Protein AF-A0A7X5AMB4-F1 (afdb_monomer_lite)

Structure (mmCIF, N/CA/C/O backbone):
data_AF-A0A7X5AMB4-F1
#
_entry.id   AF-A0A7X5AMB4-F1
#
loop_
_atom_site.group_PDB
_atom_site.id
_atom_site.type_symbol
_atom_site.label_atom_id
_atom_site.label_alt_id
_atom_site.label_comp_id
_atom_site.label_asym_id
_atom_site.label_entity_id
_atom_site.label_seq_id
_atom_site.pdbx_PDB_ins_code
_atom_site.Cartn_x
_atom_site.Cartn_y
_atom_site.Cartn_z
_atom_site.occupancy
_atom_s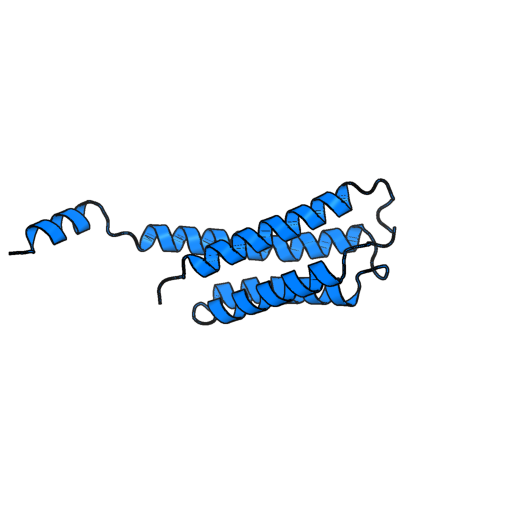ite.B_iso_or_equiv
_atom_site.auth_seq_id
_atom_site.auth_comp_id
_atom_site.auth_asym_id
_atom_site.auth_atom_id
_atom_site.pdbx_PDB_model_num
ATOM 1 N N . MET A 1 1 ? -18.223 0.401 20.839 1.00 40.94 1 MET A N 1
ATOM 2 C CA . MET A 1 1 ? -16.884 -0.053 20.410 1.00 40.94 1 MET A CA 1
ATOM 3 C C . MET A 1 1 ? -16.090 1.170 19.995 1.00 40.94 1 MET A C 1
ATOM 5 O O . MET A 1 1 ? -16.325 1.727 18.932 1.00 40.94 1 MET A O 1
ATOM 9 N N . SER A 1 2 ? -15.261 1.671 20.904 1.00 45.44 2 SER A N 1
ATOM 10 C CA . SER A 1 2 ? -14.353 2.792 20.668 1.00 45.44 2 SER A CA 1
ATOM 11 C C . SER A 1 2 ? -13.388 2.413 19.546 1.00 45.44 2 SER A C 1
ATOM 13 O O . SER A 1 2 ? -12.730 1.380 19.621 1.00 45.44 2 SER A O 1
ATOM 15 N N . SER A 1 3 ? -13.316 3.232 18.499 1.00 56.94 3 SER A N 1
ATOM 16 C CA . SER A 1 3 ? -12.255 3.166 17.494 1.00 56.94 3 SER A CA 1
ATOM 17 C C . SER A 1 3 ? -10.903 3.164 18.209 1.00 56.94 3 SER A C 1
ATOM 19 O O . SER A 1 3 ? -10.544 4.144 18.861 1.00 56.94 3 SER A O 1
ATOM 21 N N . SER A 1 4 ? -10.214 2.026 18.162 1.00 74.56 4 SER A N 1
ATOM 22 C CA . SER A 1 4 ? -9.008 1.769 18.942 1.00 74.56 4 SER A CA 1
ATOM 23 C C . SER A 1 4 ? -7.886 2.736 18.516 1.00 74.56 4 SER A C 1
ATOM 25 O O . SER A 1 4 ? -7.590 2.830 17.321 1.00 74.56 4 SER A O 1
ATOM 27 N N . PRO A 1 5 ? -7.231 3.453 19.453 1.00 85.12 5 PRO A N 1
ATOM 28 C CA . PRO A 1 5 ? -6.029 4.241 19.163 1.00 85.12 5 PRO A CA 1
ATOM 29 C C . PRO A 1 5 ? -4.964 3.427 18.421 1.00 85.12 5 PRO A C 1
ATOM 31 O O . PRO A 1 5 ? -4.273 3.954 17.555 1.00 85.12 5 PRO A O 1
ATOM 34 N N . GLN A 1 6 ? -4.883 2.125 18.705 1.00 89.62 6 GLN A N 1
ATOM 35 C CA . GLN A 1 6 ? -3.989 1.194 18.029 1.00 89.62 6 GLN A CA 1
ATOM 36 C C . GLN A 1 6 ? -4.298 1.099 16.530 1.00 89.62 6 GLN A C 1
ATOM 38 O O . GLN A 1 6 ? -3.367 1.213 15.740 1.00 89.62 6 GLN A O 1
ATOM 43 N N . LEU A 1 7 ? -5.564 0.965 16.112 1.00 92.88 7 LEU A N 1
ATOM 44 C CA . LEU A 1 7 ? -5.921 0.947 14.684 1.00 92.88 7 LEU A CA 1
ATOM 45 C C . LEU A 1 7 ? -5.463 2.230 13.975 1.00 92.88 7 LEU A C 1
ATOM 47 O O . LEU A 1 7 ? -4.879 2.165 12.898 1.00 92.88 7 LEU A O 1
ATOM 51 N N . ARG A 1 8 ? -5.651 3.397 14.609 1.00 93.75 8 ARG A N 1
ATOM 52 C CA . ARG A 1 8 ? -5.174 4.679 14.062 1.00 93.75 8 ARG A CA 1
ATOM 53 C C . ARG A 1 8 ? -3.660 4.674 13.860 1.00 93.75 8 ARG A C 1
ATOM 55 O O . ARG A 1 8 ? -3.205 5.043 12.782 1.00 93.75 8 ARG A O 1
ATOM 62 N N . TYR A 1 9 ? -2.888 4.245 14.858 1.00 94.94 9 TYR A N 1
ATOM 63 C CA . TYR A 1 9 ? -1.429 4.187 14.741 1.00 94.94 9 TYR A CA 1
ATOM 64 C C . TYR A 1 9 ? -0.963 3.246 13.626 1.00 94.94 9 TYR A C 1
ATOM 66 O O . TYR A 1 9 ? -0.073 3.623 12.867 1.00 94.94 9 TYR A O 1
ATOM 74 N N . HIS A 1 10 ? -1.585 2.071 13.473 1.00 96.56 10 HIS A N 1
ATOM 75 C CA . HIS A 1 10 ? -1.242 1.155 12.380 1.00 96.56 10 HIS A CA 1
ATOM 76 C C . HIS A 1 10 ? -1.602 1.750 11.011 1.00 96.56 10 HIS A C 1
ATOM 78 O O . HIS A 1 10 ? -0.777 1.704 10.103 1.00 96.56 10 HIS A O 1
ATOM 84 N N . CYS A 1 11 ? -2.771 2.385 10.858 1.00 97.19 11 CYS A N 1
ATOM 85 C CA . CYS A 1 11 ? -3.128 3.057 9.604 1.00 97.19 11 CYS A CA 1
ATOM 86 C C . CYS A 1 11 ? -2.150 4.190 9.252 1.00 97.19 11 CYS A C 1
ATOM 88 O O . CYS A 1 11 ? -1.762 4.310 8.092 1.00 97.19 11 CYS A O 1
ATOM 90 N N . ILE A 1 12 ? -1.711 4.990 10.234 1.00 97.56 12 ILE A N 1
ATOM 91 C CA . ILE A 1 12 ? -0.694 6.038 10.027 1.00 97.56 12 ILE A CA 1
ATOM 92 C C . ILE A 1 12 ? 0.636 5.419 9.591 1.00 97.56 12 ILE A C 1
ATOM 94 O O . ILE A 1 12 ? 1.235 5.875 8.620 1.00 97.56 12 ILE A O 1
ATOM 98 N N . PHE A 1 13 ? 1.088 4.369 10.280 1.00 97.88 13 PHE A N 1
ATOM 99 C CA . PHE A 1 13 ? 2.306 3.651 9.912 1.00 97.88 13 PHE A CA 1
ATOM 100 C C . PHE A 1 13 ? 2.244 3.134 8.468 1.00 97.88 13 PHE A C 1
ATOM 102 O O . PHE A 1 13 ? 3.199 3.309 7.709 1.00 97.88 13 PHE A O 1
ATOM 109 N N . LEU A 1 14 ? 1.114 2.545 8.069 1.00 98.44 14 LEU A N 1
ATOM 110 C CA . LEU A 1 14 ? 0.902 2.058 6.709 1.00 98.44 14 LEU A CA 1
ATOM 111 C C . LEU A 1 14 ? 0.908 3.201 5.688 1.00 98.44 14 LEU A C 1
ATOM 113 O O . LEU A 1 14 ? 1.573 3.076 4.663 1.00 98.44 14 LEU A O 1
ATOM 117 N N . GLU A 1 15 ? 0.231 4.324 5.960 1.00 98.44 15 GLU A N 1
ATOM 118 C CA . GLU A 1 15 ? 0.212 5.485 5.053 1.00 98.44 15 GLU A CA 1
ATOM 119 C C . GLU A 1 15 ? 1.622 6.003 4.783 1.00 98.44 15 GLU A C 1
ATOM 121 O O . GLU A 1 15 ? 2.003 6.163 3.622 1.00 98.44 15 GLU A O 1
ATOM 126 N N . VAL A 1 16 ? 2.408 6.192 5.845 1.00 98.25 16 VAL A N 1
ATOM 127 C CA . VAL A 1 16 ? 3.792 6.662 5.746 1.00 98.25 16 VAL A CA 1
ATOM 128 C C . VAL A 1 16 ? 4.657 5.641 5.009 1.00 98.25 16 VAL A C 1
ATOM 130 O O . VAL A 1 16 ? 5.424 6.017 4.129 1.00 98.25 16 VAL A O 1
ATOM 133 N N . SER A 1 17 ? 4.492 4.348 5.298 1.00 98.31 17 SER A N 1
ATOM 134 C CA . SER A 1 17 ? 5.250 3.282 4.633 1.00 98.31 17 SER A CA 1
ATOM 135 C C . SER A 1 17 ? 4.971 3.229 3.129 1.00 98.31 17 SER A C 1
ATOM 137 O O . SER A 1 17 ? 5.899 3.147 2.327 1.00 98.31 17 SER A O 1
ATOM 139 N N . PHE A 1 18 ? 3.705 3.323 2.712 1.00 98.25 18 PHE A N 1
ATOM 140 C CA . PHE A 1 18 ? 3.357 3.363 1.289 1.00 98.25 18 PHE A CA 1
ATOM 141 C C . PHE A 1 18 ? 3.754 4.687 0.623 1.00 98.25 18 PHE A C 1
ATOM 143 O O . PHE A 1 18 ? 4.100 4.682 -0.560 1.00 98.25 18 PHE A O 1
ATOM 150 N N . ARG A 1 19 ? 3.759 5.808 1.357 1.00 98.31 19 ARG A N 1
ATOM 151 C CA . ARG A 1 19 ? 4.287 7.090 0.866 1.00 98.31 19 ARG A CA 1
ATOM 152 C C . ARG A 1 19 ? 5.777 6.996 0.548 1.00 98.31 19 ARG A C 1
ATOM 154 O O . ARG A 1 19 ? 6.172 7.384 -0.543 1.00 98.31 19 ARG A O 1
ATOM 161 N N . GLU A 1 20 ? 6.571 6.422 1.444 1.00 98.00 20 GLU A N 1
ATOM 162 C CA . GLU A 1 20 ? 8.006 6.186 1.228 1.00 98.00 20 GLU A CA 1
ATOM 163 C C . GLU A 1 20 ? 8.258 5.323 -0.020 1.00 98.00 20 GLU A C 1
ATOM 165 O O . GLU A 1 20 ? 9.121 5.629 -0.843 1.00 98.00 20 GLU A O 1
ATOM 170 N N . LEU A 1 21 ? 7.459 4.268 -0.231 1.00 96.69 21 LEU A N 1
ATOM 171 C CA . LEU A 1 21 ? 7.538 3.477 -1.466 1.00 96.69 21 LEU A CA 1
ATOM 172 C C . LEU A 1 21 ? 7.200 4.315 -2.710 1.00 96.69 21 LEU A C 1
ATOM 174 O O . LEU A 1 21 ? 7.880 4.193 -3.727 1.00 96.69 21 LEU A O 1
ATOM 178 N N . GLN A 1 22 ? 6.187 5.182 -2.637 1.00 96.81 22 GLN A N 1
ATOM 179 C CA . GLN A 1 22 ? 5.816 6.082 -3.733 1.00 96.81 22 GLN A CA 1
ATOM 180 C C . GLN A 1 22 ? 6.923 7.092 -4.045 1.00 96.81 22 GLN A C 1
ATOM 182 O O . GLN A 1 22 ? 7.239 7.310 -5.213 1.00 96.81 22 GLN A O 1
ATOM 187 N N . GLU A 1 23 ? 7.543 7.676 -3.024 1.00 96.38 23 GLU A N 1
ATOM 188 C CA . GLU A 1 23 ? 8.664 8.607 -3.174 1.00 96.38 23 GLU A CA 1
ATOM 189 C C . GLU A 1 23 ? 9.880 7.921 -3.803 1.00 96.38 23 GLU A C 1
ATOM 191 O O . GLU A 1 23 ? 10.469 8.458 -4.742 1.00 96.38 23 GLU A O 1
ATOM 196 N N . ARG A 1 24 ? 10.188 6.684 -3.394 1.00 94.25 24 ARG A N 1
ATOM 197 C CA . ARG A 1 24 ? 11.234 5.867 -4.026 1.00 94.25 24 ARG A CA 1
ATOM 198 C C . ARG A 1 24 ? 10.976 5.607 -5.508 1.00 94.25 24 ARG A C 1
ATOM 200 O O . ARG A 1 24 ? 11.914 5.670 -6.298 1.00 94.25 24 ARG A O 1
ATOM 207 N N . VAL A 1 25 ? 9.736 5.300 -5.891 1.00 94.38 25 VAL A N 1
ATOM 208 C CA . VAL A 1 25 ? 9.368 5.082 -7.303 1.00 94.38 25 VAL A CA 1
ATOM 209 C C . VAL A 1 25 ? 9.415 6.396 -8.087 1.00 94.38 25 VAL A C 1
ATOM 211 O O . VAL A 1 25 ? 9.896 6.419 -9.215 1.00 94.38 25 VAL A O 1
ATOM 214 N N . ASN A 1 26 ? 8.991 7.512 -7.493 1.00 93.88 26 ASN A N 1
ATOM 215 C CA . ASN A 1 26 ? 9.094 8.835 -8.115 1.00 93.88 26 ASN A CA 1
ATOM 216 C C . ASN A 1 26 ? 10.548 9.271 -8.347 1.00 93.88 26 ASN A C 1
ATOM 218 O O . ASN A 1 26 ? 10.837 9.865 -9.383 1.00 93.88 26 ASN A O 1
ATOM 222 N N . ALA A 1 27 ? 11.455 8.950 -7.420 1.00 92.44 27 ALA A N 1
ATOM 223 C CA . ALA A 1 27 ? 12.877 9.283 -7.512 1.00 92.44 27 ALA A CA 1
ATOM 224 C C . ALA A 1 27 ? 13.624 8.523 -8.626 1.00 92.44 27 ALA A C 1
ATOM 226 O O . ALA A 1 27 ? 14.745 8.891 -8.980 1.00 92.44 27 ALA A O 1
ATOM 227 N N . GLN A 1 28 ? 13.023 7.473 -9.197 1.00 89.75 28 GLN A N 1
ATOM 228 C CA . GLN A 1 28 ? 13.569 6.775 -10.360 1.00 89.75 28 GLN A CA 1
ATOM 229 C C . GLN A 1 28 ? 13.576 7.714 -11.570 1.00 89.75 28 GLN A C 1
ATOM 231 O O . GLN A 1 28 ? 12.532 8.224 -11.976 1.00 89.75 28 GLN A O 1
ATOM 236 N N . THR A 1 29 ? 14.744 7.934 -12.171 1.00 87.25 29 THR A N 1
ATOM 237 C CA . THR A 1 29 ? 14.916 8.841 -13.320 1.00 87.25 29 THR A CA 1
ATOM 238 C C . THR A 1 29 ? 14.434 8.240 -14.639 1.00 87.25 29 THR A C 1
ATOM 240 O O . THR A 1 29 ? 14.344 8.941 -15.644 1.00 87.25 29 THR A O 1
ATOM 243 N N . GLN A 1 30 ? 14.119 6.945 -14.649 1.00 89.88 30 GLN A N 1
ATOM 244 C CA . GLN A 1 30 ? 13.611 6.253 -15.819 1.00 89.88 30 GLN A CA 1
ATOM 245 C C . GLN A 1 30 ? 12.169 6.671 -16.171 1.00 89.88 30 GLN A C 1
ATOM 247 O O . GLN A 1 30 ? 11.398 7.139 -15.324 1.00 89.88 30 GLN A O 1
ATOM 252 N N . GLY A 1 31 ? 11.813 6.487 -17.448 1.00 86.75 31 GLY A N 1
ATOM 253 C CA . GLY A 1 31 ? 10.494 6.816 -17.993 1.00 86.75 31 GLY A CA 1
ATOM 254 C C . GLY A 1 31 ? 9.350 5.971 -17.422 1.00 86.75 31 GLY A C 1
ATOM 255 O O . GLY A 1 31 ? 9.560 4.931 -16.802 1.00 86.75 31 GLY A O 1
ATOM 256 N N . ASP A 1 32 ? 8.120 6.408 -17.666 1.00 87.25 32 ASP A N 1
ATOM 257 C CA . ASP A 1 32 ? 6.896 5.869 -17.054 1.00 87.25 32 ASP A CA 1
ATOM 258 C C . ASP A 1 32 ? 6.589 4.393 -17.350 1.00 87.25 32 ASP A C 1
ATOM 260 O O . ASP A 1 32 ? 5.951 3.723 -16.532 1.00 87.25 32 ASP A O 1
ATOM 264 N N . ASP A 1 33 ? 7.058 3.880 -18.487 1.00 87.50 33 ASP A N 1
ATOM 265 C CA . ASP A 1 33 ? 6.860 2.486 -18.904 1.00 87.50 33 ASP A CA 1
ATOM 266 C C . ASP A 1 33 ? 7.956 1.551 -18.373 1.00 87.50 33 ASP A C 1
ATOM 268 O O . ASP A 1 33 ? 7.939 0.347 -18.631 1.00 87.50 33 ASP A O 1
ATOM 272 N N . THR A 1 34 ? 8.919 2.079 -17.612 1.00 90.94 34 THR A N 1
ATOM 273 C CA . THR A 1 34 ? 9.981 1.241 -17.054 1.00 90.94 34 THR A CA 1
ATOM 274 C C . THR A 1 34 ? 9.456 0.318 -15.957 1.00 90.94 34 THR A C 1
ATOM 276 O O . THR A 1 34 ? 8.611 0.740 -15.163 1.00 90.94 34 THR A O 1
ATOM 279 N N . PRO A 1 35 ? 9.924 -0.946 -15.898 1.00 92.31 35 PRO A N 1
ATOM 280 C CA . PRO A 1 35 ? 9.461 -1.897 -14.897 1.00 92.31 35 PRO A CA 1
ATOM 281 C C . PRO A 1 35 ? 9.650 -1.377 -13.467 1.00 92.31 35 PRO A C 1
ATOM 283 O O . PRO A 1 35 ? 10.739 -0.939 -13.097 1.00 92.31 35 PRO A O 1
ATOM 286 N N . CYS A 1 36 ? 8.604 -1.460 -12.645 1.00 93.25 36 CYS A N 1
ATOM 287 C CA . CYS A 1 36 ? 8.651 -1.056 -11.245 1.00 93.25 36 CYS A CA 1
ATOM 288 C C . CYS A 1 36 ? 9.295 -2.149 -10.386 1.00 93.25 36 CYS A C 1
ATOM 290 O O . CYS A 1 36 ? 8.822 -3.290 -10.341 1.00 93.25 36 CYS A O 1
ATOM 292 N N . TRP A 1 37 ? 10.342 -1.779 -9.649 1.00 90.06 37 TRP A N 1
ATOM 293 C CA . TRP A 1 37 ? 11.039 -2.659 -8.712 1.00 90.06 37 TRP A CA 1
ATOM 294 C C . TRP A 1 37 ? 10.797 -2.204 -7.277 1.00 90.06 37 TRP A C 1
ATOM 296 O O . TRP A 1 37 ? 11.452 -1.293 -6.768 1.00 90.06 37 TRP A O 1
ATOM 306 N N . LEU A 1 38 ? 9.842 -2.862 -6.626 1.00 92.62 38 LEU A N 1
ATOM 307 C CA . LEU A 1 38 ? 9.595 -2.746 -5.195 1.00 92.62 38 LEU A CA 1
ATOM 308 C C . LEU A 1 38 ? 10.019 -4.035 -4.496 1.00 92.62 38 LEU A C 1
ATOM 310 O O . LEU A 1 38 ? 9.955 -5.119 -5.074 1.00 92.62 38 LEU A O 1
ATOM 314 N N . ASP A 1 39 ? 10.456 -3.910 -3.245 1.00 92.12 39 ASP A N 1
ATOM 315 C CA . ASP A 1 39 ? 10.847 -5.066 -2.445 1.00 92.12 39 ASP A CA 1
ATOM 316 C C . ASP A 1 39 ? 9.614 -5.912 -2.089 1.00 92.12 39 ASP A C 1
ATOM 318 O O . ASP A 1 39 ? 8.760 -5.491 -1.304 1.00 92.12 39 ASP A O 1
ATOM 322 N N . ALA A 1 40 ? 9.525 -7.115 -2.663 1.00 91.12 40 ALA A N 1
ATOM 323 C CA . ALA A 1 40 ? 8.384 -8.014 -2.489 1.00 91.12 40 ALA A CA 1
ATOM 324 C C . ALA A 1 40 ? 8.171 -8.413 -1.021 1.00 91.12 40 ALA A C 1
ATOM 326 O O . ALA A 1 40 ? 7.032 -8.588 -0.579 1.00 91.12 40 ALA A O 1
ATOM 327 N N . ARG A 1 41 ? 9.254 -8.510 -0.235 1.00 95.06 41 ARG A N 1
ATOM 328 C CA . ARG A 1 41 ? 9.168 -8.816 1.196 1.00 95.06 41 ARG A CA 1
ATOM 329 C C . ARG A 1 41 ? 8.489 -7.681 1.960 1.00 95.06 41 ARG A C 1
ATOM 331 O O . ARG A 1 41 ? 7.552 -7.938 2.712 1.00 95.06 41 ARG A O 1
ATOM 338 N N . THR A 1 42 ? 8.916 -6.441 1.736 1.00 95.38 42 THR A N 1
ATOM 339 C CA . THR A 1 42 ? 8.286 -5.245 2.308 1.00 95.38 42 THR A CA 1
ATOM 340 C C . THR A 1 42 ? 6.818 -5.163 1.902 1.00 95.38 42 THR A C 1
ATOM 342 O O . THR A 1 42 ? 5.961 -4.988 2.763 1.00 95.38 42 THR A O 1
ATOM 345 N N . LEU A 1 43 ? 6.500 -5.370 0.620 1.00 95.88 43 LEU A N 1
ATOM 346 C CA . LEU A 1 43 ? 5.113 -5.361 0.148 1.00 95.88 43 LEU A CA 1
ATOM 347 C C . LEU A 1 43 ? 4.248 -6.429 0.821 1.00 95.88 43 LEU A C 1
ATOM 349 O O . LEU A 1 43 ? 3.124 -6.136 1.223 1.00 95.88 43 LEU A O 1
ATOM 353 N N . THR A 1 44 ? 4.776 -7.638 1.002 1.00 97.38 44 THR A N 1
ATOM 354 C CA . THR A 1 44 ? 4.077 -8.729 1.698 1.00 97.38 44 THR A CA 1
ATOM 355 C C . THR A 1 44 ? 3.767 -8.360 3.150 1.00 97.38 44 THR A C 1
ATOM 357 O O . THR A 1 44 ? 2.639 -8.549 3.612 1.00 97.38 44 THR A O 1
ATOM 360 N N . LEU A 1 45 ? 4.747 -7.795 3.865 1.00 98.00 45 LEU A N 1
ATOM 361 C CA . LEU A 1 45 ? 4.577 -7.356 5.252 1.00 98.00 45 LEU A CA 1
ATOM 362 C C . LEU A 1 45 ? 3.524 -6.247 5.363 1.00 98.00 45 LEU A C 1
ATOM 364 O O . LEU A 1 45 ? 2.588 -6.369 6.150 1.00 98.00 45 LEU A O 1
ATOM 368 N N . LEU A 1 46 ? 3.630 -5.200 4.539 1.00 98.19 46 LEU A N 1
ATOM 369 C CA . LEU A 1 46 ? 2.682 -4.083 4.562 1.00 98.19 46 LEU A CA 1
ATOM 370 C C . LEU A 1 46 ? 1.263 -4.521 4.181 1.00 98.19 46 LEU A C 1
ATOM 372 O O . LEU A 1 46 ? 0.301 -4.086 4.809 1.00 98.19 46 LEU A O 1
ATOM 376 N N . THR A 1 47 ? 1.123 -5.415 3.198 1.00 98.06 47 THR A N 1
ATOM 377 C CA . THR A 1 47 ? -0.181 -5.969 2.798 1.00 98.06 47 THR A CA 1
ATOM 378 C C . THR A 1 47 ? -0.806 -6.783 3.932 1.00 98.06 47 THR A C 1
ATOM 380 O O . THR A 1 47 ? -1.990 -6.622 4.222 1.00 98.06 47 THR A O 1
ATOM 383 N N . SER A 1 48 ? -0.012 -7.591 4.640 1.00 98.06 48 SER A N 1
ATOM 384 C CA . SER A 1 48 ? -0.491 -8.389 5.779 1.00 98.06 48 SER A CA 1
ATOM 385 C C . SER A 1 48 ? -0.985 -7.514 6.939 1.00 98.06 48 SER A C 1
ATOM 387 O O . SER A 1 48 ? -2.041 -7.778 7.521 1.00 98.06 48 SER A O 1
ATOM 389 N N . GLU A 1 49 ? -0.261 -6.436 7.254 1.00 98.06 49 GLU A N 1
ATOM 390 C CA . GLU A 1 49 ? -0.684 -5.469 8.275 1.00 98.06 49 GLU A CA 1
ATOM 391 C C . GLU A 1 49 ? -1.919 -4.667 7.840 1.00 98.06 49 GLU A C 1
ATOM 393 O O . GLU A 1 49 ? -2.797 -4.376 8.656 1.00 98.06 49 GLU A O 1
ATOM 398 N N . LEU A 1 50 ? -2.047 -4.359 6.549 1.00 98.06 50 LEU A N 1
ATOM 399 C CA . LEU A 1 50 ? -3.229 -3.701 5.999 1.00 98.06 50 LEU A CA 1
ATOM 400 C C . LEU A 1 50 ? -4.477 -4.593 6.095 1.00 98.06 50 LEU A C 1
ATOM 402 O O . LEU A 1 50 ? -5.544 -4.133 6.510 1.00 98.06 50 LEU A O 1
ATOM 406 N N . GLU A 1 51 ? -4.346 -5.888 5.800 1.00 98.12 51 GLU A N 1
ATOM 407 C CA . GLU A 1 51 ? -5.419 -6.858 6.028 1.00 98.12 51 GLU A CA 1
ATOM 408 C C . GLU A 1 51 ? -5.809 -6.966 7.502 1.00 98.12 51 GLU A C 1
ATOM 410 O O . GLU A 1 51 ? -6.993 -7.096 7.825 1.00 98.12 51 GLU A O 1
ATOM 415 N N . ARG A 1 52 ? -4.824 -6.917 8.404 1.00 97.19 52 ARG A N 1
ATOM 416 C CA . ARG A 1 52 ? -5.071 -6.905 9.845 1.00 97.19 52 ARG A CA 1
ATOM 417 C C . ARG A 1 52 ? -5.862 -5.665 10.253 1.00 97.19 52 ARG A C 1
ATOM 419 O O . ARG A 1 52 ? -6.889 -5.817 10.905 1.00 97.19 52 ARG A O 1
ATOM 426 N N . CYS A 1 53 ? -5.480 -4.479 9.779 1.00 96.75 53 CYS A N 1
ATOM 427 C CA . CYS A 1 53 ? -6.237 -3.247 10.020 1.00 96.75 53 CYS A CA 1
ATOM 428 C C . CYS A 1 53 ? -7.685 -3.358 9.522 1.00 96.75 53 CYS A C 1
ATOM 430 O O . CYS A 1 53 ? -8.615 -2.945 10.213 1.00 96.75 53 CYS A O 1
ATOM 432 N N . ARG A 1 54 ? -7.903 -3.964 8.345 1.00 97.06 54 ARG A N 1
ATOM 433 C CA . ARG A 1 54 ? -9.251 -4.214 7.810 1.00 97.06 54 ARG A CA 1
ATOM 434 C C . ARG A 1 54 ? -10.073 -5.130 8.722 1.00 97.06 54 ARG A C 1
ATOM 436 O O . ARG A 1 54 ? -11.259 -4.873 8.923 1.00 97.06 54 ARG A O 1
ATOM 443 N N . ARG A 1 55 ? -9.465 -6.192 9.269 1.00 96.00 55 ARG A N 1
ATOM 444 C CA . ARG A 1 55 ? -10.114 -7.091 10.243 1.00 96.00 55 ARG A CA 1
ATOM 445 C C . ARG A 1 55 ? -10.467 -6.346 11.532 1.00 96.00 55 ARG A C 1
ATOM 447 O O . ARG A 1 55 ? -11.605 -6.427 11.983 1.00 96.00 55 ARG A O 1
ATOM 454 N N . ASP A 1 56 ? -9.544 -5.550 12.056 1.00 93.94 56 ASP A N 1
ATOM 455 C CA . ASP A 1 56 ? -9.750 -4.758 13.274 1.00 93.94 56 ASP A CA 1
ATOM 456 C C . ASP A 1 56 ? -10.843 -3.681 13.097 1.00 93.94 56 ASP A C 1
ATOM 458 O O . ASP A 1 56 ? -11.513 -3.289 14.055 1.00 93.94 56 ASP A O 1
ATOM 462 N N . ALA A 1 57 ? -11.078 -3.234 11.860 1.00 93.62 57 ALA A N 1
ATOM 463 C CA . ALA A 1 57 ? -12.127 -2.282 11.506 1.00 93.62 57 ALA A CA 1
ATOM 464 C C . ALA A 1 57 ? -13.517 -2.910 11.272 1.00 93.62 57 ALA A C 1
ATOM 466 O O . ALA A 1 57 ? -14.458 -2.167 11.007 1.00 93.62 57 ALA A O 1
ATOM 467 N N . GLN A 1 58 ? -13.702 -4.235 11.386 1.00 90.25 58 GLN A N 1
ATOM 468 C CA . GLN A 1 58 ? -14.978 -4.909 11.063 1.00 90.25 58 GLN A CA 1
ATOM 469 C C . GLN A 1 58 ? -16.196 -4.389 11.843 1.00 90.25 58 GLN A C 1
ATOM 471 O O . GLN A 1 58 ? -17.313 -4.432 11.334 1.00 90.25 58 GLN A O 1
ATOM 476 N N . GLY A 1 59 ? -15.999 -3.845 13.048 1.00 87.62 59 GLY A N 1
ATOM 477 C CA . GLY A 1 59 ? -17.066 -3.192 13.820 1.00 87.62 59 GLY A CA 1
ATOM 478 C C . GLY A 1 59 ? -17.544 -1.853 13.239 1.00 87.62 59 GLY A C 1
ATOM 479 O O . GLY A 1 59 ? -18.436 -1.221 13.802 1.00 87.62 59 GLY A O 1
ATOM 480 N N . VAL A 1 60 ? -16.928 -1.391 12.150 1.00 90.06 60 VAL A N 1
ATOM 481 C CA . VAL A 1 60 ? -17.196 -0.130 11.464 1.00 90.06 60 VAL A CA 1
ATOM 482 C C . VAL A 1 60 ? -17.191 -0.395 9.948 1.00 90.06 60 VAL A C 1
ATOM 484 O O . VAL A 1 60 ? -16.146 -0.257 9.306 1.00 90.06 60 VAL A O 1
ATOM 487 N N . PRO A 1 61 ? -18.340 -0.764 9.350 1.00 90.12 61 PRO A N 1
ATOM 488 C CA . PRO A 1 61 ? -18.406 -1.240 7.963 1.00 90.12 61 PRO A CA 1
ATOM 489 C C . PRO A 1 61 ? -17.764 -0.288 6.948 1.00 90.12 61 PRO A C 1
ATOM 491 O O . PRO A 1 61 ? -16.952 -0.703 6.132 1.00 90.12 61 PRO A O 1
ATOM 494 N N . GLU A 1 62 ? -18.036 1.008 7.083 1.00 91.69 62 GLU A N 1
ATOM 495 C CA . GLU A 1 62 ? -17.492 2.078 6.238 1.00 91.69 62 GLU A CA 1
ATOM 496 C C . GLU A 1 62 ? -15.949 2.175 6.262 1.00 91.69 62 GLU A C 1
ATOM 498 O O . GLU A 1 62 ? -15.338 2.577 5.275 1.00 91.69 62 GLU A O 1
ATOM 503 N N . MET A 1 63 ? -15.301 1.830 7.384 1.00 93.56 63 MET A N 1
ATOM 504 C CA . MET A 1 63 ? -13.834 1.796 7.493 1.00 93.56 63 MET A CA 1
ATOM 505 C C . MET A 1 63 ? -13.287 0.480 6.946 1.00 93.56 63 MET A C 1
ATOM 507 O O . MET A 1 63 ? -12.275 0.480 6.252 1.00 93.56 63 MET A O 1
ATOM 511 N N . ALA A 1 64 ? -13.960 -0.636 7.235 1.00 95.00 64 ALA A N 1
ATOM 512 C CA . ALA A 1 64 ? -13.581 -1.942 6.709 1.00 95.00 64 ALA A CA 1
ATOM 513 C C . ALA A 1 64 ? -13.661 -1.991 5.172 1.00 95.00 64 ALA A C 1
ATOM 515 O O . ALA A 1 64 ? -12.815 -2.622 4.545 1.00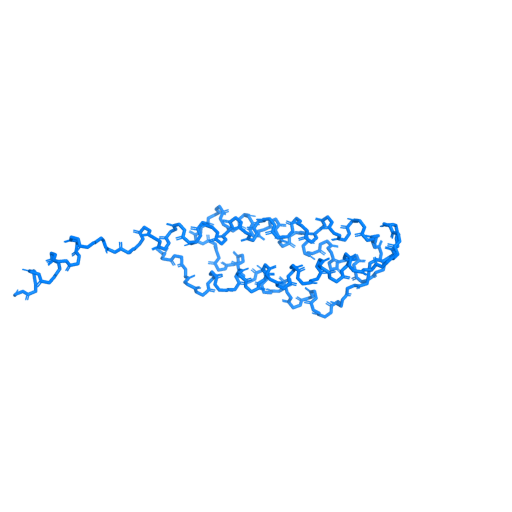 95.00 64 ALA A O 1
ATOM 516 N N . GLU A 1 65 ? -14.636 -1.309 4.568 1.00 95.69 65 GLU A N 1
ATOM 517 C CA . GLU A 1 65 ? -14.770 -1.172 3.116 1.00 95.69 65 GLU A CA 1
ATOM 518 C C . GLU A 1 65 ? -13.642 -0.322 2.520 1.00 95.69 65 GLU A C 1
ATOM 520 O O . GLU A 1 65 ? -12.953 -0.780 1.610 1.00 95.69 65 GLU A O 1
ATOM 525 N N . SER A 1 66 ? -13.378 0.861 3.089 1.00 96.12 66 SER A N 1
ATOM 526 C CA . SER A 1 66 ? -12.271 1.730 2.657 1.00 96.12 66 SER A CA 1
ATOM 527 C C . SER A 1 66 ? -10.922 0.995 2.731 1.00 96.12 66 SER A C 1
ATOM 529 O O . SER A 1 66 ? -10.184 0.921 1.746 1.00 96.12 66 SER A O 1
ATOM 531 N N . LEU A 1 67 ? -10.638 0.324 3.853 1.00 97.81 67 LEU A N 1
ATOM 532 C CA . LEU A 1 67 ? -9.447 -0.521 3.998 1.00 97.81 67 LEU A CA 1
ATOM 533 C C . LEU A 1 67 ? -9.466 -1.739 3.060 1.00 97.81 67 LEU A C 1
ATOM 535 O O . LEU A 1 67 ? -8.408 -2.205 2.649 1.00 97.81 67 LEU A O 1
ATOM 539 N N . GLY A 1 68 ? -10.641 -2.246 2.684 1.00 97.94 68 GLY A N 1
ATOM 540 C CA . GLY A 1 68 ? -10.802 -3.285 1.666 1.00 97.94 68 GLY A CA 1
ATOM 541 C C . GLY A 1 68 ? -10.298 -2.849 0.291 1.00 97.94 68 GLY A C 1
ATOM 542 O O . GLY A 1 68 ? -9.556 -3.595 -0.346 1.00 97.94 68 GLY A O 1
ATOM 543 N N . THR A 1 69 ? -10.611 -1.622 -0.127 1.00 98.06 69 THR A N 1
ATOM 544 C CA . THR A 1 69 ? -10.069 -1.023 -1.359 1.00 98.06 69 THR A CA 1
ATOM 545 C C . THR A 1 69 ? -8.545 -0.923 -1.308 1.00 98.06 69 THR A C 1
ATOM 547 O O . THR A 1 69 ? -7.862 -1.273 -2.271 1.00 98.06 69 THR A O 1
ATOM 550 N N . ALA A 1 70 ? -7.994 -0.519 -0.160 1.00 98.38 70 ALA A N 1
ATOM 551 C CA . ALA A 1 70 ? -6.549 -0.473 0.040 1.00 98.38 70 ALA A CA 1
ATOM 552 C C . ALA A 1 70 ? -5.912 -1.872 -0.099 1.00 98.38 70 ALA A C 1
ATOM 554 O O . ALA A 1 70 ? -4.921 -2.033 -0.813 1.00 98.38 70 ALA A O 1
ATOM 555 N N . VAL A 1 71 ? -6.502 -2.896 0.537 1.00 98.56 71 VAL A N 1
ATOM 556 C CA . VAL A 1 71 ? -6.053 -4.299 0.437 1.00 98.56 71 VAL A CA 1
ATOM 557 C C . VAL A 1 71 ? -6.085 -4.785 -1.010 1.00 98.56 71 VAL A C 1
ATOM 559 O O . VAL A 1 71 ? -5.128 -5.411 -1.458 1.00 98.56 71 VAL A O 1
ATOM 562 N N . TYR A 1 72 ? -7.145 -4.472 -1.758 1.00 98.44 72 TYR A N 1
ATOM 563 C CA . TYR A 1 72 ? -7.265 -4.856 -3.164 1.00 98.44 72 TYR A CA 1
ATOM 564 C C . TYR A 1 72 ? -6.095 -4.324 -4.003 1.00 98.44 72 TYR A C 1
ATOM 566 O O . TYR A 1 72 ? -5.431 -5.090 -4.703 1.00 98.44 72 TYR A O 1
ATOM 574 N N . HIS A 1 73 ? -5.780 -3.032 -3.888 1.00 98.31 73 HIS A N 1
ATOM 575 C CA . HIS A 1 73 ? -4.668 -2.440 -4.632 1.00 98.31 73 HIS A CA 1
ATOM 576 C C . HIS A 1 73 ? -3.294 -2.924 -4.157 1.00 98.31 73 HIS A C 1
ATOM 578 O O . HIS A 1 73 ? -2.411 -3.126 -4.990 1.00 98.31 73 HIS A O 1
ATOM 584 N N . ALA A 1 74 ? -3.115 -3.167 -2.856 1.00 97.88 74 ALA A N 1
ATOM 585 C CA . ALA A 1 74 ? -1.890 -3.764 -2.328 1.00 97.88 74 ALA A CA 1
ATOM 586 C C . ALA A 1 74 ? -1.680 -5.191 -2.863 1.00 97.88 74 ALA A C 1
ATOM 588 O O . ALA A 1 74 ? -0.573 -5.534 -3.273 1.00 97.88 74 ALA A O 1
ATOM 589 N N . GLY A 1 75 ? -2.750 -5.987 -2.956 1.00 97.25 75 GLY A N 1
ATOM 590 C CA . GLY A 1 75 ? -2.727 -7.317 -3.564 1.00 97.25 75 GLY A CA 1
ATOM 591 C C . GLY A 1 75 ? -2.386 -7.288 -5.056 1.00 97.25 75 GLY A C 1
ATOM 592 O O . GLY A 1 75 ? -1.538 -8.058 -5.501 1.00 97.25 75 GLY A O 1
ATOM 593 N N . LEU A 1 76 ? -2.976 -6.363 -5.827 1.00 96.50 76 LEU A N 1
ATOM 594 C CA . LEU A 1 76 ? -2.622 -6.168 -7.240 1.00 96.50 76 LEU A CA 1
ATOM 595 C C . LEU A 1 76 ? -1.151 -5.792 -7.417 1.00 96.50 76 LEU A C 1
ATOM 597 O O . LEU A 1 76 ? -0.489 -6.304 -8.319 1.00 96.50 76 LEU A O 1
ATOM 601 N N . LEU A 1 77 ? -0.648 -4.901 -6.564 1.00 95.62 77 LEU A N 1
ATOM 602 C CA . LEU A 1 77 ? 0.742 -4.478 -6.587 1.00 95.62 77 LEU A CA 1
ATOM 603 C C . LEU A 1 77 ? 1.672 -5.643 -6.214 1.00 95.62 77 LEU A C 1
ATOM 605 O O . LEU A 1 77 ? 2.649 -5.864 -6.914 1.00 95.62 77 LEU A O 1
ATOM 609 N N . LEU A 1 78 ? 1.347 -6.442 -5.193 1.00 95.81 78 LEU A N 1
ATOM 610 C CA . LEU A 1 78 ? 2.120 -7.630 -4.810 1.00 95.81 78 LEU A CA 1
ATOM 611 C C . LEU A 1 78 ? 2.137 -8.710 -5.904 1.00 95.81 78 LEU A C 1
ATOM 613 O O . LEU A 1 78 ? 3.154 -9.364 -6.098 1.00 95.81 78 LEU A O 1
ATOM 617 N N . ALA A 1 79 ? 1.031 -8.892 -6.627 1.00 95.00 79 ALA A N 1
ATOM 618 C CA . ALA A 1 79 ? 0.937 -9.879 -7.701 1.00 95.00 79 ALA A CA 1
ATOM 619 C C . ALA A 1 7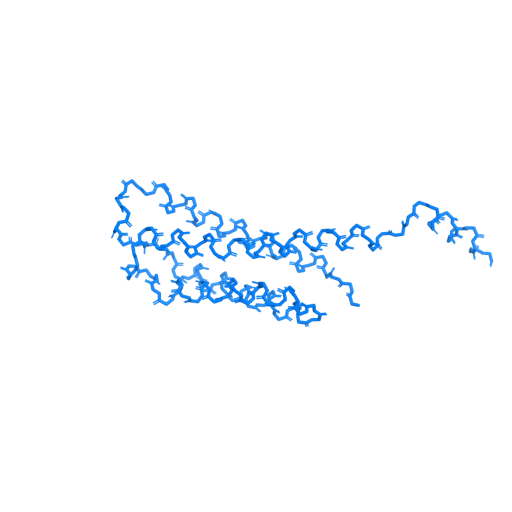9 ? 1.756 -9.504 -8.950 1.00 95.00 79 ALA A C 1
ATOM 621 O O . ALA A 1 79 ? 2.080 -10.375 -9.753 1.00 95.00 79 ALA A O 1
ATOM 622 N N . GLN A 1 80 ? 2.059 -8.215 -9.134 1.00 92.75 80 GLN A N 1
ATOM 623 C CA . GLN A 1 80 ? 2.699 -7.697 -10.348 1.00 92.75 80 GLN A CA 1
ATOM 624 C C . GLN A 1 80 ? 4.102 -7.116 -10.082 1.00 92.75 80 GLN A C 1
ATOM 626 O O . GLN A 1 80 ? 4.923 -7.025 -10.996 1.00 92.75 80 GLN A O 1
ATOM 631 N N . CYS A 1 81 ? 4.421 -6.720 -8.849 1.00 90.00 81 CYS A N 1
ATOM 632 C CA . CYS A 1 81 ? 5.770 -6.331 -8.453 1.00 90.00 81 CYS A CA 1
ATOM 633 C C . CYS A 1 81 ? 6.561 -7.552 -7.950 1.00 90.00 81 CYS A C 1
ATOM 635 O O . CYS A 1 81 ? 6.037 -8.332 -7.157 1.00 90.00 81 CYS A O 1
ATOM 637 N N . PRO A 1 82 ? 7.858 -7.659 -8.286 1.00 88.75 82 PRO A N 1
ATOM 638 C CA . PRO A 1 82 ? 8.627 -6.733 -9.115 1.00 88.75 82 PRO A CA 1
ATOM 639 C C . PRO A 1 82 ? 8.503 -7.020 -10.621 1.00 88.75 82 PRO A C 1
ATOM 641 O O . PRO A 1 82 ? 8.360 -8.161 -11.049 1.00 88.75 82 PRO A O 1
ATOM 644 N N . GLY A 1 83 ? 8.648 -5.973 -11.435 1.00 88.19 83 GLY A N 1
ATOM 645 C CA . GLY A 1 83 ? 8.991 -6.092 -12.853 1.00 88.19 83 GLY A CA 1
ATOM 646 C C . GLY A 1 83 ? 7.840 -6.292 -13.849 1.00 88.19 83 GLY A C 1
ATOM 647 O O . GLY A 1 83 ? 8.049 -6.006 -15.025 1.00 88.19 83 GLY A O 1
ATOM 648 N N . ALA A 1 84 ? 6.642 -6.725 -13.434 1.00 89.88 84 ALA A N 1
ATOM 649 C CA . ALA A 1 84 ? 5.536 -6.968 -14.374 1.00 89.88 84 ALA A CA 1
ATOM 650 C C . ALA A 1 84 ? 4.689 -5.719 -14.689 1.00 89.88 84 ALA A C 1
ATOM 652 O O . ALA A 1 84 ? 3.982 -5.700 -15.694 1.00 89.88 84 ALA A O 1
ATOM 653 N N . LEU A 1 85 ? 4.768 -4.667 -13.866 1.00 92.75 85 LEU A N 1
ATOM 654 C CA . LEU A 1 85 ? 4.096 -3.383 -14.102 1.00 92.75 85 LEU A CA 1
ATOM 655 C C . LEU A 1 85 ? 5.090 -2.253 -14.371 1.00 92.75 85 LEU A C 1
ATOM 657 O O . LEU A 1 85 ? 6.186 -2.233 -13.812 1.00 92.75 85 LEU A O 1
ATOM 661 N N . GLY A 1 86 ? 4.666 -1.272 -15.168 1.00 93.88 86 GLY A N 1
ATOM 662 C CA . GLY A 1 86 ? 5.403 -0.025 -15.374 1.00 93.88 86 GLY A CA 1
ATOM 663 C C . GLY A 1 86 ? 5.315 0.932 -14.178 1.00 93.88 86 GLY A C 1
ATOM 664 O O . GLY A 1 86 ? 4.369 0.877 -13.382 1.00 93.88 86 GLY A O 1
ATOM 665 N N . LYS A 1 87 ? 6.276 1.857 -14.079 1.00 94.69 87 LYS A N 1
ATOM 666 C CA . LYS A 1 87 ? 6.369 2.914 -13.058 1.00 94.69 87 LYS A CA 1
ATOM 667 C C . LYS A 1 87 ? 5.048 3.665 -12.865 1.00 94.69 87 LYS A C 1
ATOM 669 O O . LYS A 1 87 ? 4.589 3.809 -11.732 1.00 94.69 87 LYS A O 1
ATOM 674 N N . ARG A 1 88 ? 4.386 4.084 -13.947 1.00 95.12 88 ARG A N 1
ATOM 675 C CA . ARG A 1 88 ? 3.113 4.827 -13.868 1.00 95.12 88 ARG A CA 1
ATOM 676 C C . ARG A 1 88 ? 1.994 4.029 -13.197 1.00 95.12 88 ARG A C 1
ATOM 678 O O . ARG A 1 88 ? 1.279 4.563 -12.351 1.00 95.12 88 ARG A O 1
ATOM 685 N N . LEU A 1 89 ? 1.852 2.749 -13.541 1.00 95.56 89 LEU A N 1
ATOM 686 C CA . LEU A 1 89 ? 0.842 1.886 -12.923 1.00 95.56 89 LEU A CA 1
ATOM 687 C C . LEU A 1 89 ? 1.190 1.578 -11.457 1.00 95.56 89 LEU A C 1
ATOM 689 O O . LEU A 1 89 ? 0.304 1.488 -10.610 1.00 95.56 89 LEU A O 1
ATOM 693 N N . CYS A 1 90 ? 2.483 1.502 -11.142 1.00 96.25 90 CYS A N 1
ATOM 694 C CA . CYS A 1 90 ? 2.981 1.315 -9.781 1.00 96.25 90 CYS A CA 1
ATOM 695 C C . CYS A 1 90 ? 2.570 2.487 -8.884 1.00 96.25 90 CYS A C 1
ATOM 697 O O . CYS A 1 90 ? 1.972 2.291 -7.827 1.00 96.25 90 CYS A O 1
ATOM 699 N N . LEU A 1 91 ? 2.799 3.714 -9.361 1.00 96.62 91 LEU A N 1
ATOM 700 C CA . LEU A 1 91 ? 2.377 4.942 -8.686 1.00 96.62 91 LEU A CA 1
ATOM 701 C C . LEU A 1 91 ? 0.856 5.025 -8.536 1.00 96.62 91 LEU A C 1
ATOM 703 O O . LEU A 1 91 ? 0.373 5.430 -7.481 1.00 96.62 91 LEU A O 1
ATOM 707 N N . HIS A 1 92 ? 0.100 4.603 -9.554 1.00 97.31 92 HIS A N 1
ATOM 708 C CA . HIS A 1 92 ? -1.359 4.544 -9.476 1.00 97.31 92 HIS A CA 1
ATOM 709 C C . HIS A 1 92 ? -1.833 3.639 -8.330 1.00 97.31 92 HIS A C 1
ATOM 711 O O . HIS A 1 92 ? -2.649 4.066 -7.515 1.00 97.31 92 HIS A O 1
ATOM 717 N N . HIS A 1 93 ? -1.296 2.420 -8.218 1.00 97.69 93 HIS A N 1
ATOM 718 C CA . HIS A 1 93 ? -1.651 1.514 -7.125 1.00 97.69 93 HIS A CA 1
ATOM 719 C C . HIS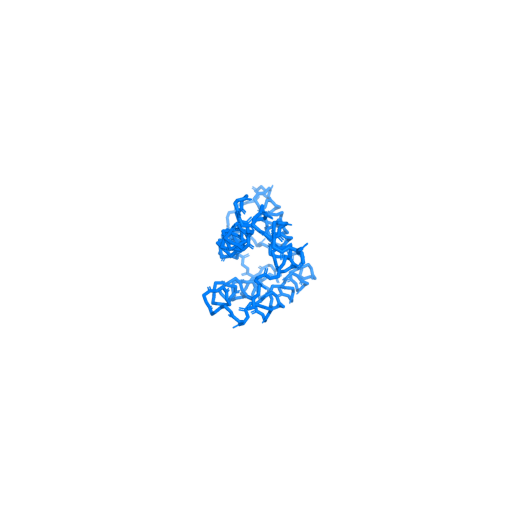 A 1 93 ? -1.223 2.049 -5.758 1.00 97.69 93 HIS A C 1
ATOM 721 O O . HIS A 1 93 ? -2.020 2.007 -4.825 1.00 97.69 93 HIS A O 1
ATOM 727 N N . LEU A 1 94 ? -0.018 2.614 -5.633 1.00 98.00 94 LEU A N 1
ATOM 728 C CA . LEU A 1 94 ? 0.439 3.223 -4.378 1.00 98.00 94 LEU A CA 1
ATOM 729 C C . LEU A 1 94 ? -0.477 4.371 -3.936 1.00 98.00 94 LEU A C 1
ATOM 731 O O . LEU A 1 94 ? -0.865 4.436 -2.770 1.00 98.00 94 LEU A O 1
ATOM 735 N N . GLN A 1 95 ? -0.904 5.224 -4.866 1.00 98.25 95 GLN A N 1
ATOM 736 C CA . GLN A 1 95 ? -1.863 6.285 -4.572 1.00 98.25 95 GLN A CA 1
ATOM 737 C C . GLN A 1 95 ? -3.233 5.720 -4.162 1.00 98.25 95 GLN A C 1
ATOM 739 O O . GLN A 1 95 ? -3.818 6.183 -3.183 1.00 98.25 95 GLN A O 1
ATOM 744 N N . ALA A 1 96 ? -3.718 4.692 -4.862 1.00 98.19 96 ALA A N 1
ATOM 745 C CA . ALA A 1 96 ? -4.999 4.047 -4.579 1.00 98.19 96 ALA A CA 1
ATOM 746 C C . ALA A 1 96 ? -5.018 3.260 -3.251 1.00 98.19 96 ALA A C 1
ATOM 748 O O . ALA A 1 96 ? -6.086 3.035 -2.690 1.00 98.19 96 ALA A O 1
ATOM 749 N N . ILE A 1 97 ? -3.852 2.887 -2.714 1.00 98.56 97 ILE A N 1
ATOM 750 C CA . ILE A 1 97 ? -3.699 2.361 -1.346 1.00 98.56 97 ILE A CA 1
ATOM 751 C C . ILE A 1 97 ? -3.727 3.503 -0.321 1.00 98.56 97 ILE A C 1
ATOM 753 O O . ILE A 1 97 ? -4.362 3.395 0.729 1.00 98.56 97 ILE A O 1
ATOM 757 N N . ARG A 1 98 ? -3.032 4.610 -0.605 1.00 98.31 98 ARG A N 1
ATOM 758 C CA . ARG A 1 98 ? -2.865 5.719 0.345 1.00 98.31 98 ARG A CA 1
ATOM 759 C C . ARG A 1 98 ? -4.137 6.526 0.570 1.00 98.31 98 ARG A C 1
ATOM 761 O O . ARG A 1 98 ? -4.410 6.887 1.710 1.00 98.31 98 ARG A O 1
ATOM 768 N N . THR A 1 99 ? -4.924 6.788 -0.471 1.00 98.12 99 THR A N 1
ATOM 769 C CA . THR A 1 99 ? -6.184 7.543 -0.353 1.00 98.12 99 THR A CA 1
ATOM 770 C C . THR A 1 99 ? -7.148 6.945 0.693 1.00 98.12 99 THR A C 1
ATOM 772 O O . THR A 1 99 ? -7.491 7.654 1.640 1.00 98.12 99 THR A O 1
ATOM 775 N N . PRO A 1 100 ? -7.531 5.654 0.635 1.00 97.69 100 PRO A N 1
ATOM 776 C CA . PRO A 1 100 ? -8.403 5.056 1.653 1.00 97.69 100 PRO A CA 1
ATOM 777 C C . PRO A 1 100 ? -7.775 4.994 3.057 1.00 97.69 100 PRO A C 1
ATOM 779 O O . PRO A 1 100 ? -8.476 5.115 4.067 1.00 97.69 100 PRO A O 1
ATOM 782 N N . LEU A 1 101 ? -6.446 4.856 3.159 1.00 97.75 101 LEU A N 1
ATOM 783 C CA . LEU A 1 101 ? -5.746 4.955 4.445 1.00 97.75 101 LEU A CA 1
ATOM 784 C C . LEU A 1 101 ? -5.903 6.352 5.060 1.00 97.75 101 LEU A C 1
ATOM 786 O O . LEU A 1 101 ? -6.259 6.464 6.233 1.00 97.75 101 LEU A O 1
ATOM 790 N N . GLN A 1 102 ? -5.704 7.409 4.272 1.00 97.38 102 GLN A N 1
ATOM 791 C CA . GLN A 1 102 ? -5.864 8.800 4.708 1.00 97.38 102 GLN A CA 1
ATOM 792 C C . GLN A 1 102 ? -7.302 9.095 5.153 1.00 97.38 102 GLN A C 1
ATOM 794 O O . GLN A 1 102 ? -7.514 9.675 6.220 1.00 97.38 102 GLN A O 1
ATOM 799 N N . GLU A 1 103 ? -8.297 8.634 4.392 1.00 95.12 103 GLU A N 1
ATOM 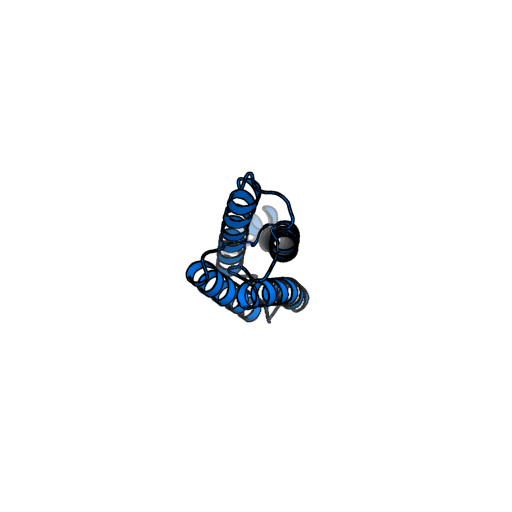800 C CA . GLU A 1 103 ? -9.712 8.749 4.764 1.00 95.12 103 GLU A CA 1
ATOM 801 C C . GLU A 1 103 ? -10.017 8.045 6.090 1.00 95.12 103 GLU A C 1
ATOM 803 O O . GLU A 1 103 ? -10.698 8.595 6.961 1.00 95.12 103 GLU A O 1
ATOM 808 N N . THR A 1 104 ? -9.492 6.832 6.268 1.00 95.38 104 THR A N 1
ATOM 809 C CA . THR A 1 104 ? -9.679 6.053 7.495 1.00 95.38 104 THR A CA 1
ATOM 810 C C . THR A 1 104 ? -9.043 6.757 8.696 1.00 95.38 104 THR A C 1
ATOM 812 O O . THR A 1 104 ? -9.684 6.872 9.743 1.00 95.38 104 THR A O 1
ATOM 815 N N . ILE A 1 105 ? -7.827 7.292 8.547 1.00 95.19 105 ILE A N 1
ATOM 816 C CA . ILE A 1 105 ? -7.138 8.071 9.589 1.00 95.19 105 ILE A CA 1
ATOM 817 C C . ILE A 1 105 ? -7.977 9.291 9.989 1.00 95.19 105 ILE A C 1
ATOM 819 O O . ILE A 1 105 ? -8.266 9.460 11.175 1.00 95.19 105 ILE A O 1
ATOM 823 N N . ALA A 1 106 ? -8.448 10.081 9.019 1.00 93.06 106 ALA A N 1
ATOM 824 C CA . ALA A 1 106 ? -9.259 11.271 9.280 1.00 93.06 106 ALA A CA 1
ATOM 825 C C . ALA A 1 106 ? -10.563 10.937 10.031 1.00 93.06 106 ALA A C 1
ATOM 827 O O . ALA A 1 106 ? -10.968 11.638 10.964 1.00 93.06 106 ALA A O 1
ATOM 828 N N . ARG A 1 107 ? -11.218 9.820 9.684 1.00 91.69 107 ARG A N 1
ATOM 829 C CA . ARG A 1 107 ? -12.426 9.353 10.386 1.00 91.69 107 ARG A CA 1
ATOM 830 C C . ARG A 1 107 ? -12.131 8.899 11.817 1.00 91.69 107 ARG A C 1
ATOM 832 O O . ARG A 1 107 ? -12.928 9.173 12.719 1.00 91.69 107 ARG A O 1
ATOM 839 N N . LEU A 1 108 ? -11.010 8.213 12.041 1.00 90.19 108 LEU A N 1
ATOM 840 C CA . LEU A 1 108 ? -10.578 7.791 13.378 1.00 90.19 108 LEU A CA 1
ATOM 841 C C . LEU A 1 108 ? -10.259 9.002 14.268 1.00 90.19 108 LEU A C 1
ATOM 843 O O . LEU A 1 108 ? -10.644 9.020 15.438 1.00 90.19 108 LEU A O 1
ATOM 847 N N . GLU A 1 109 ? -9.640 10.041 13.708 1.00 88.25 109 GLU A N 1
ATOM 848 C CA . GLU A 1 109 ? -9.372 11.313 14.391 1.00 88.25 109 GLU A CA 1
ATOM 849 C C . GLU A 1 109 ? -10.658 12.058 14.760 1.00 88.25 109 GLU A C 1
ATOM 851 O O . GLU A 1 109 ? -10.849 12.441 15.919 1.00 88.25 109 GLU A O 1
ATOM 856 N N . GLY A 1 110 ? -11.593 12.186 13.813 1.00 83.44 110 GLY A N 1
ATOM 857 C CA . GLY A 1 110 ? -12.893 12.815 14.058 1.00 83.44 110 GLY A CA 1
ATOM 858 C C . GLY A 1 110 ? -13.732 12.084 15.114 1.00 83.44 110 GLY A C 1
ATOM 859 O O . GLY A 1 110 ? -14.440 12.716 15.904 1.00 83.44 110 GLY A O 1
ATOM 860 N N . ARG A 1 111 ? -13.630 10.750 15.186 1.00 73.88 111 ARG A N 1
ATOM 861 C CA . ARG A 1 111 ? -14.268 9.951 16.245 1.00 73.88 111 ARG A CA 1
ATOM 862 C C . ARG A 1 111 ? -13.608 10.138 17.604 1.00 73.88 111 ARG A C 1
ATOM 864 O O . ARG A 1 111 ? -14.324 10.266 18.597 1.00 73.88 111 ARG A O 1
ATOM 871 N N . GLN A 1 112 ? -12.278 10.206 17.652 1.00 64.94 112 GLN A N 1
ATOM 872 C CA . GLN A 1 112 ? -11.550 10.443 18.897 1.00 64.94 112 GLN A CA 1
ATOM 873 C C . GLN A 1 112 ? -11.938 11.793 19.523 1.00 64.94 112 GLN A C 1
ATOM 875 O O . GLN A 1 112 ? -12.181 11.853 20.730 1.00 64.94 112 GLN A O 1
ATOM 880 N N . ALA A 1 113 ? -12.101 12.839 18.704 1.00 62.09 113 ALA A N 1
ATOM 881 C CA . ALA A 1 113 ? -12.561 14.152 19.156 1.00 62.09 113 ALA A CA 1
ATOM 882 C C . ALA A 1 113 ? -13.970 14.116 19.785 1.00 62.09 113 ALA A C 1
ATOM 884 O O . ALA A 1 113 ? -14.194 14.748 20.814 1.00 62.09 113 ALA A O 1
ATOM 885 N N . ARG A 1 114 ? -14.908 13.334 19.225 1.00 60.94 114 ARG A N 1
ATOM 886 C CA . ARG A 1 114 ? -16.274 13.186 19.775 1.00 60.94 114 ARG A CA 1
ATOM 887 C C . ARG A 1 114 ? -16.338 12.363 21.059 1.00 60.94 114 ARG A C 1
ATOM 889 O O . ARG A 1 114 ? -17.244 12.560 21.857 1.00 60.94 114 ARG A O 1
ATOM 896 N N . SER A 1 115 ? -15.410 11.428 21.248 1.00 59.31 115 SER A N 1
ATOM 897 C CA . SER A 1 115 ? -15.378 10.560 22.433 1.00 59.31 115 SER A CA 1
ATOM 898 C C . SER A 1 115 ? -14.769 11.209 23.681 1.00 59.31 115 SER A C 1
ATOM 900 O O . SER A 1 115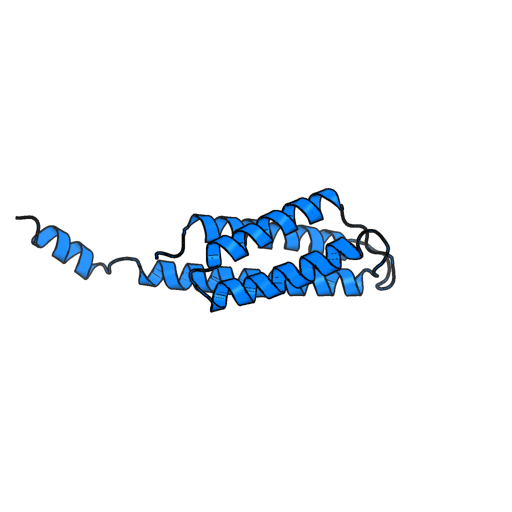 ? -14.834 10.616 24.755 1.00 59.31 115 SER A O 1
ATOM 902 N N . GLN A 1 116 ? -14.182 12.409 23.578 1.00 60.38 116 GLN A N 1
ATOM 903 C CA . GLN A 1 116 ? -13.701 13.117 24.762 1.00 60.38 116 GLN A CA 1
ATOM 904 C C . GLN A 1 116 ? -14.865 13.822 25.473 1.00 60.38 116 GLN A C 1
ATOM 906 O O . GLN A 1 116 ? -15.531 14.650 24.849 1.00 60.38 116 GLN A O 1
ATOM 911 N N . PRO A 1 117 ? -15.100 13.566 26.776 1.00 61.91 117 PRO A N 1
ATOM 912 C CA . PRO A 1 117 ? -16.100 14.312 27.525 1.00 61.91 117 PRO A CA 1
ATOM 913 C C . PRO A 1 117 ? -15.718 15.790 27.518 1.00 61.91 117 PRO A C 1
ATOM 915 O O . PRO A 1 117 ? -14.566 16.146 27.811 1.00 61.91 117 PRO A O 1
ATOM 918 N N . GLY A 1 118 ? -16.689 16.634 27.163 1.00 71.38 118 GLY A N 1
ATOM 919 C CA . GLY A 1 118 ? -16.505 18.079 27.110 1.00 71.38 118 GLY A CA 1
ATOM 920 C C . GLY A 1 118 ? -16.113 18.643 28.484 1.00 71.38 118 GLY A C 1
ATOM 921 O O . GLY A 1 118 ? -16.403 18.015 29.508 1.00 71.38 118 GLY A O 1
ATOM 922 N N . PRO A 1 119 ? -15.493 19.835 28.549 1.00 67.81 119 PRO A N 1
ATOM 923 C CA . PRO A 1 119 ? -15.045 20.436 29.810 1.00 67.81 119 PRO A CA 1
ATOM 924 C C . PRO A 1 119 ? -16.148 20.484 30.883 1.00 67.81 119 PRO A C 1
ATOM 926 O O . PRO A 1 119 ? -15.902 20.160 32.041 1.00 67.81 119 PRO A O 1
ATOM 929 N N . MET A 1 120 ? -17.394 20.773 30.481 1.00 67.12 120 MET A N 1
ATOM 930 C CA . MET A 1 120 ? -18.556 20.773 31.381 1.00 67.12 120 MET A CA 1
ATOM 931 C C . MET A 1 120 ? -18.947 19.382 31.904 1.00 67.12 120 MET A C 1
ATOM 933 O O . MET A 1 120 ? -19.413 19.270 33.034 1.00 67.12 120 MET A O 1
ATOM 937 N N . GLN A 1 121 ? -18.769 18.317 31.117 1.00 67.56 121 GLN A N 1
ATOM 938 C CA . GLN A 1 121 ? -19.051 16.949 31.571 1.00 67.56 121 GLN A CA 1
ATOM 939 C C . GLN A 1 121 ? -17.998 16.465 32.568 1.00 67.56 121 GLN A C 1
ATOM 941 O O . GLN A 1 121 ? -18.350 15.804 33.541 1.00 67.56 121 GLN A O 1
ATOM 946 N N . ARG A 1 122 ? -16.726 16.846 32.379 1.00 70.00 122 ARG A N 1
ATOM 947 C CA . ARG A 1 122 ? -15.657 16.554 33.349 1.00 70.00 122 ARG A CA 1
ATOM 948 C C . ARG A 1 122 ? -15.894 17.264 34.680 1.00 70.00 122 ARG A C 1
ATOM 950 O O . ARG A 1 122 ? -15.729 16.647 35.725 1.00 70.00 122 ARG A O 1
ATOM 957 N N . LEU A 1 123 ? -16.334 18.524 34.633 1.00 74.12 123 LEU A N 1
ATOM 958 C CA . LEU A 1 123 ? -16.671 19.290 35.833 1.00 74.12 123 LEU A CA 1
ATOM 959 C C . LEU A 1 123 ? -17.866 18.678 36.582 1.00 74.12 123 LEU A C 1
ATOM 961 O O . LEU A 1 123 ? -17.817 18.533 37.796 1.00 74.12 123 LEU A O 1
ATOM 965 N N . ARG A 1 124 ? -18.913 18.249 35.863 1.00 72.88 124 ARG A N 1
ATOM 966 C CA . ARG A 1 124 ? -20.065 17.562 36.473 1.00 72.88 124 ARG A CA 1
ATOM 967 C C . ARG A 1 124 ? -19.691 16.233 37.121 1.00 72.88 124 ARG A C 1
ATOM 969 O O . ARG A 1 124 ? -20.189 15.946 38.198 1.00 72.88 124 ARG A O 1
ATOM 976 N N . TYR A 1 125 ? -18.806 15.457 36.498 1.00 72.12 125 TYR A N 1
ATOM 977 C CA . TYR A 1 125 ? -18.347 14.185 37.058 1.00 72.12 125 TYR A CA 1
ATOM 978 C C . TYR A 1 125 ? -17.591 14.376 38.383 1.00 72.12 125 TYR A C 1
ATOM 980 O O . TYR A 1 125 ? -17.785 13.603 39.311 1.00 72.12 125 TYR A O 1
ATOM 988 N N . TRP A 1 126 ? -16.790 15.442 38.497 1.00 72.88 126 TRP A N 1
ATOM 989 C CA . TRP A 1 126 ? -16.128 15.819 39.753 1.00 72.88 126 TRP A CA 1
ATOM 990 C C . TRP A 1 126 ? -17.105 16.284 40.836 1.00 72.88 126 TRP A C 1
ATOM 992 O O . TRP A 1 126 ? -16.907 15.976 42.002 1.00 72.88 126 TRP A O 1
ATOM 1002 N N . LEU A 1 127 ? -18.163 16.998 40.452 1.00 78.50 127 LEU A N 1
ATOM 1003 C CA . LEU A 1 127 ? -19.181 17.507 41.379 1.00 78.50 127 LEU A CA 1
ATOM 1004 C C . LEU A 1 127 ? -20.222 16.455 41.797 1.00 78.50 127 LEU A C 1
ATOM 1006 O O . LEU A 1 127 ? -21.068 16.754 42.624 1.00 78.50 127 LEU A O 1
ATOM 1010 N N . SER A 1 128 ? -20.220 15.265 41.190 1.00 72.56 128 SER A N 1
ATOM 1011 C CA . SER A 1 128 ? -21.160 14.171 41.505 1.00 72.56 128 SER A CA 1
ATOM 1012 C C . SER A 1 128 ? -20.487 12.986 42.207 1.00 72.56 128 SER A C 1
ATOM 1014 O O . SER A 1 128 ? -21.122 11.953 42.396 1.00 72.56 128 SER A O 1
ATOM 1016 N N . ALA A 1 129 ? -19.200 13.111 42.542 1.00 64.69 129 ALA A N 1
ATOM 1017 C CA . ALA A 1 129 ? -18.467 12.152 43.358 1.00 64.69 129 ALA A CA 1
ATOM 1018 C C . ALA A 1 129 ? -18.558 12.566 44.841 1.00 64.69 129 ALA A C 1
ATOM 1020 O O . ALA A 1 129 ? -17.556 12.960 45.434 1.00 64.69 129 ALA A O 1
ATOM 1021 N N . GLU A 1 130 ? -19.771 12.515 45.398 1.00 50.69 130 GLU A N 1
ATOM 1022 C CA . GLU A 1 130 ? -20.073 12.607 46.839 1.00 50.69 130 GLU A CA 1
ATOM 1023 C C . GLU A 1 130 ? -20.778 11.330 47.306 1.00 50.69 130 GLU A C 1
ATOM 1025 O O . GLU A 1 130 ? -21.634 10.815 46.547 1.00 50.69 130 GLU A O 1
#

Secondary structure (DSSP, 8-state):
----HHHHHHHHHHHHHHHHHHHHHHT--S-TTSBP---HHHHHHHHHHHHHHHHHTTTSHHHHHHHHHHHHHHHHHHHHTTTTSBHHHHHHHHHHHHHHHHHHHHHHHHHHHHHSPPHHHHHHHHHT--

pLDDT: mean 89.21, std 12.56, range [40.94, 98.56]

Sequence (130 aa):
MSSSPQLRYHCIFLEVSFRELQERVNAQTQGDDTPCWLDARTLTLLTSELERCRRDAQGVPEMAESLGTAVYHAGLLLAQCPGALGKRLCLHHLQAIRTPLQETIARLEGRQARSQPGPMQRLRYWLSAE

Radius of gyration: 18.95 Å; chains: 1; bounding box: 36×31×66 Å

Organism: NCBI:txid2691040

Foldseek 3Di:
DQLDPVLLVLLVVLLVLLVVLLVVLVPDPDDQQFFAADDLVSLVVSLVSLVVSLVSCPVPVLLNVLSVQLSVLSVVLSVCPGGNGGSNVNNVSSVSNNVSSVVSSVVSVVSVVVPDPPPVRVVVVVVPPD